Protein AF-A0A2Z7CIC7-F1 (afdb_monomer_lite)

Organism: NCBI:txid472368

Structure (mmCIF, N/CA/C/O backbone):
data_AF-A0A2Z7CIC7-F1
#
_entry.id   AF-A0A2Z7CIC7-F1
#
loop_
_atom_site.group_PDB
_atom_site.id
_atom_site.type_symbol
_atom_site.label_atom_id
_atom_site.label_alt_id
_atom_site.label_comp_id
_atom_site.label_asym_id
_atom_site.label_entity_id
_atom_site.label_seq_id
_atom_site.pdbx_PDB_ins_code
_atom_site.Cartn_x
_atom_site.Cartn_y
_atom_site.Cartn_z
_atom_site.occupancy
_atom_site.B_iso_or_equiv
_atom_site.auth_seq_id
_atom_site.auth_comp_id
_atom_site.auth_asym_id
_atom_site.auth_atom_id
_atom_site.pdbx_PDB_model_num
ATOM 1 N N . MET A 1 1 ? 8.233 -22.265 1.678 1.00 39.28 1 MET A N 1
ATOM 2 C CA . MET A 1 1 ? 8.143 -21.241 0.620 1.00 39.28 1 MET A CA 1
ATOM 3 C C . MET A 1 1 ? 7.291 -20.131 1.180 1.00 39.28 1 MET A C 1
ATOM 5 O O . MET A 1 1 ? 6.156 -20.412 1.546 1.00 39.28 1 MET A O 1
ATOM 9 N N . GLU A 1 2 ? 7.850 -18.934 1.341 1.00 54.44 2 GLU A N 1
ATOM 10 C CA . GLU A 1 2 ? 7.021 -17.766 1.641 1.00 54.44 2 GLU A CA 1
ATOM 11 C C . GLU A 1 2 ? 6.061 -17.541 0.465 1.00 54.44 2 GLU A C 1
ATOM 13 O O . GLU A 1 2 ? 6.474 -17.706 -0.689 1.00 54.44 2 GLU A O 1
ATOM 18 N N . PRO A 1 3 ? 4.772 -17.270 0.726 1.00 56.25 3 PRO A N 1
ATOM 19 C CA . PRO A 1 3 ? 3.817 -17.019 -0.338 1.00 56.25 3 PRO A CA 1
ATOM 20 C C . PRO A 1 3 ? 4.239 -15.778 -1.129 1.00 56.25 3 PRO A C 1
ATOM 22 O O . PRO A 1 3 ? 4.820 -14.838 -0.589 1.00 56.25 3 PRO A O 1
ATOM 25 N N . VAL A 1 4 ? 3.947 -15.789 -2.427 1.00 72.25 4 VAL A N 1
ATOM 26 C CA . VAL A 1 4 ? 4.093 -14.609 -3.278 1.00 72.25 4 VAL A CA 1
ATOM 27 C C . VAL A 1 4 ? 3.121 -13.546 -2.754 1.00 72.25 4 VAL A C 1
ATOM 29 O O . VAL A 1 4 ? 1.917 -13.645 -2.979 1.00 72.25 4 VAL A O 1
ATOM 32 N N . ASP A 1 5 ? 3.645 -12.572 -2.012 1.00 83.38 5 ASP A N 1
ATOM 33 C CA . ASP A 1 5 ? 2.874 -11.523 -1.344 1.00 83.38 5 ASP A CA 1
ATOM 34 C C . ASP A 1 5 ? 3.117 -10.148 -1.982 1.00 83.38 5 ASP A C 1
ATOM 36 O O . ASP A 1 5 ? 4.218 -9.847 -2.453 1.00 83.38 5 ASP A O 1
ATOM 40 N N . ALA A 1 6 ? 2.087 -9.298 -1.984 1.00 86.38 6 ALA A N 1
ATOM 41 C CA . ALA A 1 6 ? 2.172 -7.938 -2.516 1.00 86.38 6 ALA A CA 1
ATOM 42 C C . ALA A 1 6 ? 3.232 -7.094 -1.782 1.00 86.38 6 ALA A C 1
ATOM 44 O O . ALA A 1 6 ? 3.917 -6.287 -2.412 1.00 86.38 6 ALA A O 1
ATOM 45 N N . GLY A 1 7 ? 3.424 -7.324 -0.478 1.00 87.00 7 GLY A N 1
ATOM 46 C CA . GLY A 1 7 ? 4.397 -6.619 0.352 1.00 87.00 7 GLY A CA 1
ATOM 47 C C . GLY A 1 7 ? 5.841 -6.788 -0.121 1.00 87.00 7 GLY A C 1
ATOM 48 O O . GLY A 1 7 ? 6.613 -5.832 -0.071 1.00 87.00 7 GLY A O 1
ATOM 49 N N . ASN A 1 8 ? 6.194 -7.948 -0.683 1.00 90.62 8 ASN A N 1
ATOM 50 C CA . ASN A 1 8 ? 7.537 -8.192 -1.217 1.00 90.62 8 ASN A CA 1
ATOM 51 C C . ASN A 1 8 ? 7.834 -7.303 -2.436 1.00 90.62 8 ASN A C 1
ATOM 53 O O . ASN A 1 8 ? 8.925 -6.742 -2.552 1.00 90.62 8 ASN A O 1
ATOM 57 N N . TYR A 1 9 ? 6.854 -7.134 -3.329 1.00 92.12 9 TYR A N 1
ATOM 58 C CA . TYR A 1 9 ? 6.977 -6.254 -4.495 1.00 92.12 9 TYR A CA 1
ATOM 59 C C . TYR A 1 9 ? 6.977 -4.778 -4.096 1.00 92.12 9 TYR A C 1
ATOM 61 O O . TYR A 1 9 ? 7.722 -3.989 -4.679 1.00 92.12 9 TYR A O 1
ATOM 69 N N . GLU A 1 10 ? 6.198 -4.401 -3.077 1.00 90.12 10 GLU A N 1
ATOM 70 C CA . GLU A 1 10 ? 6.243 -3.049 -2.514 1.00 90.12 10 GLU A CA 1
ATOM 71 C C . GLU A 1 10 ? 7.630 -2.734 -1.944 1.00 90.12 10 GLU A C 1
ATOM 73 O O . GLU A 1 10 ? 8.222 -1.713 -2.303 1.00 90.12 10 GLU A O 1
ATOM 78 N N . GLN A 1 11 ? 8.199 -3.630 -1.133 1.00 91.69 11 GLN A N 1
ATOM 79 C CA . GLN A 1 11 ? 9.533 -3.446 -0.563 1.00 91.69 11 GLN A CA 1
ATOM 80 C C . GLN A 1 11 ? 10.615 -3.379 -1.647 1.00 91.69 11 GLN A C 1
ATOM 82 O O . GLN A 1 11 ? 11.480 -2.504 -1.599 1.00 91.69 11 GLN A O 1
ATOM 87 N N . LEU A 1 12 ? 10.537 -4.245 -2.660 1.00 93.12 12 LEU A N 1
ATOM 88 C CA . LEU A 1 12 ? 11.453 -4.219 -3.798 1.00 93.12 12 LEU A CA 1
ATOM 89 C C . LEU A 1 12 ? 11.364 -2.889 -4.562 1.00 93.12 12 LEU A C 1
ATOM 91 O O . LEU A 1 12 ? 12.392 -2.284 -4.877 1.00 93.12 12 LEU A O 1
ATOM 95 N N . SER A 1 13 ? 10.147 -2.385 -4.786 1.00 92.62 13 SER A N 1
ATOM 96 C CA . SER A 1 13 ? 9.930 -1.087 -5.427 1.00 92.62 13 SER A CA 1
ATOM 97 C C . SER A 1 13 ? 10.536 0.065 -4.612 1.00 92.62 13 SER A C 1
ATOM 99 O O . SER A 1 13 ? 11.172 0.950 -5.182 1.00 92.62 13 SER A O 1
ATOM 101 N N . HIS A 1 14 ? 10.434 0.028 -3.278 1.00 94.69 14 HIS A N 1
ATOM 102 C CA . HIS A 1 14 ? 11.065 1.015 -2.400 1.00 94.69 14 HIS A CA 1
ATOM 103 C C . HIS A 1 14 ? 12.596 0.945 -2.456 1.00 94.69 14 HIS A C 1
ATOM 105 O O . HIS A 1 14 ? 13.249 1.987 -2.521 1.00 94.69 14 HIS A O 1
ATOM 111 N N . CYS A 1 15 ? 13.183 -0.256 -2.488 1.00 96.69 15 CYS A N 1
ATOM 112 C CA . CYS A 1 15 ? 14.626 -0.418 -2.665 1.00 96.69 15 CYS A CA 1
ATOM 113 C C . CYS A 1 15 ? 15.095 0.194 -3.992 1.00 96.69 15 CYS A C 1
ATOM 115 O O . CYS A 1 15 ? 16.059 0.959 -4.003 1.00 96.69 15 CYS A O 1
ATOM 117 N N . PHE A 1 16 ? 14.398 -0.070 -5.100 1.00 96.69 16 PHE A N 1
ATOM 118 C CA . PHE A 1 16 ? 14.713 0.548 -6.389 1.00 96.69 16 PHE A CA 1
ATOM 119 C C . PHE A 1 16 ? 14.594 2.073 -6.358 1.00 96.69 16 PHE A C 1
ATOM 121 O O . PHE A 1 16 ? 15.503 2.752 -6.832 1.00 96.69 16 PHE A O 1
ATOM 128 N N . ALA A 1 17 ? 13.543 2.611 -5.736 1.00 96.25 17 ALA A N 1
ATOM 129 C CA . ALA A 1 17 ? 13.369 4.052 -5.576 1.00 96.25 17 ALA A CA 1
ATOM 130 C C . ALA A 1 17 ? 14.501 4.689 -4.749 1.00 96.25 17 ALA A C 1
ATOM 132 O O . ALA A 1 17 ? 15.027 5.725 -5.144 1.00 96.25 17 ALA A O 1
ATOM 133 N N . SER A 1 18 ? 14.942 4.048 -3.658 1.00 97.69 18 SER A N 1
ATOM 134 C CA . SER A 1 18 ? 16.075 4.537 -2.846 1.00 97.69 18 SER A CA 1
ATOM 135 C C . SER A 1 18 ? 17.413 4.549 -3.591 1.00 97.69 18 SER A C 1
ATOM 137 O O . SER A 1 18 ? 18.330 5.263 -3.201 1.00 97.69 18 SER A O 1
ATOM 139 N N . MET A 1 19 ? 17.516 3.763 -4.665 1.00 97.56 19 MET A N 1
ATOM 140 C CA . MET A 1 19 ? 18.665 3.724 -5.567 1.00 97.56 19 MET A CA 1
ATOM 141 C C . MET A 1 19 ? 18.448 4.571 -6.833 1.00 97.56 19 MET A C 1
ATOM 143 O O . MET A 1 19 ? 19.234 4.448 -7.768 1.00 97.56 19 MET A O 1
ATOM 147 N N . GLU A 1 20 ? 17.369 5.360 -6.903 1.00 96.38 20 GLU A N 1
ATOM 148 C CA . GLU A 1 20 ? 16.962 6.162 -8.072 1.00 96.38 20 GLU A CA 1
ATOM 149 C C . GLU A 1 20 ? 16.746 5.337 -9.362 1.00 96.38 20 GLU A C 1
ATOM 151 O O . GLU A 1 20 ? 16.781 5.851 -10.480 1.00 96.38 20 GLU A O 1
ATOM 156 N N . LYS A 1 21 ? 16.478 4.032 -9.225 1.00 97.31 21 LYS A N 1
ATOM 157 C CA . LYS A 1 21 ? 16.266 3.091 -10.336 1.00 97.31 21 LYS A CA 1
ATOM 158 C C . LYS A 1 21 ? 14.787 2.980 -10.697 1.00 97.31 21 LYS A C 1
ATOM 160 O O . LYS A 1 21 ? 14.129 1.994 -10.369 1.00 97.31 21 LYS A O 1
ATOM 165 N N . TRP A 1 22 ? 14.262 3.979 -11.398 1.00 94.00 22 TRP A N 1
ATOM 166 C CA . TRP A 1 22 ? 12.838 4.055 -11.757 1.00 94.00 22 TRP A CA 1
ATOM 167 C C . TRP A 1 22 ? 12.339 2.900 -12.633 1.00 94.00 22 TRP A C 1
ATOM 169 O O . TRP A 1 22 ? 11.201 2.463 -12.459 1.00 94.00 22 TRP A O 1
ATOM 179 N N . ASP A 1 23 ? 13.190 2.344 -13.498 1.00 96.75 23 ASP A N 1
ATOM 180 C CA . ASP A 1 23 ? 12.836 1.171 -14.308 1.00 96.75 23 ASP A CA 1
ATOM 181 C C . ASP A 1 23 ? 12.497 -0.036 -13.421 1.00 96.75 23 ASP A C 1
ATOM 183 O O . ASP A 1 23 ? 11.453 -0.663 -13.588 1.00 96.75 23 ASP A O 1
ATOM 187 N N . GLY A 1 24 ? 13.308 -0.290 -12.386 1.00 95.12 24 GLY A N 1
ATOM 188 C CA . GLY A 1 24 ? 13.068 -1.375 -11.428 1.00 95.12 24 GLY A CA 1
ATOM 189 C C . GLY A 1 24 ? 11.815 -1.159 -10.573 1.00 95.12 24 GLY A C 1
ATOM 190 O O . GLY A 1 24 ? 11.118 -2.119 -10.225 1.00 95.12 24 GLY A O 1
ATOM 191 N N . VAL A 1 25 ? 11.467 0.101 -10.280 1.00 93.81 25 VAL A N 1
ATOM 192 C CA . VAL A 1 25 ? 10.178 0.443 -9.656 1.00 93.81 25 VAL A CA 1
ATOM 193 C C . VAL A 1 25 ? 9.043 -0.003 -10.578 1.00 93.81 25 VAL A C 1
ATOM 195 O O . VAL A 1 25 ? 8.161 -0.750 -10.152 1.00 93.81 25 VAL A O 1
ATOM 198 N N . GLY A 1 26 ? 9.086 0.408 -11.848 1.00 93.31 26 GLY A N 1
ATOM 199 C CA . GLY A 1 26 ? 8.082 0.063 -12.854 1.00 93.31 26 GLY A CA 1
ATOM 200 C C . GLY A 1 26 ? 7.923 -1.446 -13.047 1.00 93.31 26 GLY A C 1
ATOM 201 O O . GLY A 1 26 ? 6.798 -1.950 -13.023 1.00 93.31 26 GLY A O 1
ATOM 202 N N . GLU A 1 27 ? 9.031 -2.175 -13.163 1.00 95.94 27 GLU A N 1
ATOM 203 C CA . GLU A 1 27 ? 9.043 -3.636 -13.295 1.00 95.94 27 GLU A CA 1
ATOM 204 C C . GLU A 1 27 ? 8.401 -4.334 -12.093 1.00 95.94 27 GLU A C 1
ATOM 206 O O . GLU A 1 27 ? 7.561 -5.217 -12.280 1.00 95.94 27 GLU A O 1
ATOM 211 N N . SER A 1 28 ? 8.707 -3.889 -10.870 1.00 93.44 28 SER A N 1
ATOM 212 C CA . SER A 1 28 ? 8.104 -4.437 -9.646 1.00 93.44 28 SER A CA 1
ATOM 213 C C . SER A 1 28 ? 6.576 -4.295 -9.665 1.00 93.44 28 SER A C 1
ATOM 215 O O . SER A 1 28 ? 5.852 -5.250 -9.374 1.00 93.44 28 SER A O 1
ATOM 217 N N . TRP A 1 29 ? 6.058 -3.140 -10.102 1.00 90.81 29 TRP A N 1
ATOM 218 C CA . TRP A 1 29 ? 4.614 -2.909 -10.246 1.00 90.81 29 TRP A CA 1
ATOM 219 C C . TRP A 1 29 ? 3.972 -3.721 -11.375 1.00 90.81 29 TRP A C 1
ATOM 221 O O . TRP A 1 29 ? 2.802 -4.103 -11.280 1.00 90.81 29 TRP A O 1
ATOM 231 N N . VAL A 1 30 ? 4.687 -3.952 -12.477 1.00 94.56 30 VAL A N 1
ATOM 232 C CA . VAL A 1 30 ? 4.205 -4.792 -13.583 1.00 94.56 30 VAL A CA 1
ATOM 233 C C . VAL A 1 30 ? 4.110 -6.249 -13.142 1.00 94.56 30 VAL A C 1
ATOM 235 O O . VAL A 1 30 ? 3.070 -6.867 -13.361 1.00 94.56 30 VAL A O 1
ATOM 238 N N . GLN A 1 31 ? 5.136 -6.772 -12.469 1.00 93.38 31 GLN A N 1
ATOM 239 C CA . GLN A 1 31 ? 5.142 -8.139 -11.947 1.00 93.38 31 GLN A CA 1
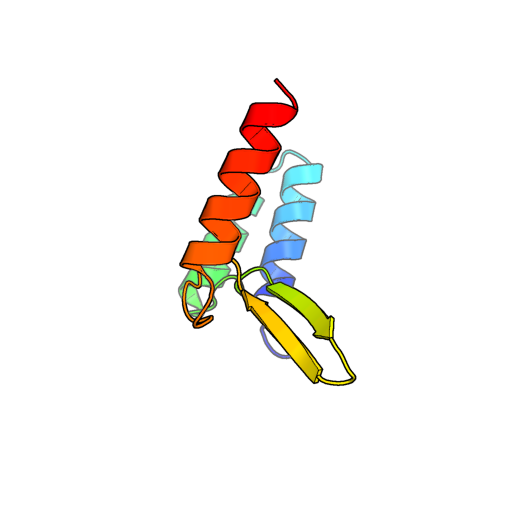ATOM 240 C C . GLN A 1 31 ? 4.059 -8.352 -10.887 1.00 93.38 31 GLN A C 1
ATOM 242 O O . GLN A 1 31 ? 3.316 -9.328 -10.950 1.00 93.38 31 GLN A O 1
ATOM 247 N N . MET A 1 32 ? 3.898 -7.407 -9.957 1.00 92.62 32 MET A N 1
ATOM 248 C CA . MET A 1 32 ? 2.836 -7.482 -8.954 1.00 92.62 32 MET A CA 1
ATOM 249 C C . MET A 1 32 ? 1.449 -7.577 -9.616 1.00 92.62 32 MET A C 1
ATOM 251 O O . MET A 1 32 ? 0.636 -8.430 -9.258 1.00 92.62 32 MET A O 1
ATOM 255 N N . ARG A 1 33 ? 1.196 -6.755 -10.646 1.00 90.94 33 ARG A N 1
ATOM 256 C CA . ARG A 1 33 ? -0.072 -6.772 -11.393 1.00 90.94 33 ARG A CA 1
ATOM 257 C C . ARG A 1 33 ? -0.265 -8.028 -12.239 1.00 90.94 33 ARG A C 1
ATOM 259 O O . ARG A 1 33 ? -1.391 -8.514 -12.304 1.00 90.94 33 ARG A O 1
ATOM 266 N N . SER A 1 34 ? 0.782 -8.559 -12.874 1.00 94.25 34 SER A N 1
ATOM 267 C CA . SER A 1 34 ? 0.673 -9.782 -13.686 1.00 94.25 34 SER A CA 1
ATOM 268 C C . SER A 1 34 ? 0.326 -11.012 -12.844 1.00 94.25 34 SER A C 1
ATOM 270 O O . SER A 1 34 ? -0.330 -11.926 -13.336 1.00 94.25 34 SER A O 1
ATOM 272 N N . LEU A 1 35 ? 0.690 -10.995 -11.559 1.00 91.88 35 LEU A N 1
ATOM 273 C CA . LEU A 1 35 ? 0.337 -12.011 -10.566 1.00 91.88 35 LEU A CA 1
ATOM 274 C C . LEU A 1 35 ? -1.042 -11.784 -9.921 1.00 91.88 35 LEU A C 1
ATOM 276 O O . LEU A 1 35 ? -1.450 -12.554 -9.055 1.00 91.88 35 LEU A O 1
ATOM 280 N N . GLY A 1 36 ? -1.767 -10.732 -10.317 1.00 91.12 36 GLY A N 1
ATOM 281 C CA . GLY A 1 36 ? -3.068 -10.375 -9.744 1.00 91.12 36 GLY A CA 1
ATOM 282 C C . GLY A 1 36 ? -2.996 -9.803 -8.324 1.00 91.12 36 GLY A C 1
ATOM 283 O O . GLY A 1 36 ? -4.034 -9.624 -7.685 1.00 91.12 36 GLY A O 1
ATOM 284 N N . LEU A 1 37 ? -1.794 -9.495 -7.833 1.00 91.19 37 LEU A N 1
ATOM 285 C CA . LEU A 1 37 ? -1.576 -8.950 -6.500 1.00 91.19 37 LEU A CA 1
ATOM 286 C C . LEU A 1 37 ? -1.933 -7.464 -6.473 1.00 91.19 37 LEU A C 1
ATOM 288 O O . LEU A 1 37 ? -1.703 -6.712 -7.426 1.00 91.19 37 LEU A O 1
ATOM 292 N N . LYS A 1 38 ? -2.498 -7.032 -5.350 1.00 86.19 38 LYS A N 1
ATOM 293 C CA . LYS A 1 38 ? -2.879 -5.642 -5.109 1.00 86.19 38 LYS A CA 1
ATOM 294 C C . LYS A 1 38 ? -2.311 -5.200 -3.775 1.00 86.19 38 LYS A C 1
ATOM 296 O O . LYS A 1 38 ? -2.297 -5.980 -2.826 1.00 86.19 38 LYS A O 1
ATOM 301 N N . LYS A 1 39 ? -1.912 -3.931 -3.717 1.00 83.12 39 LYS A N 1
ATOM 302 C CA . LYS A 1 39 ? -1.570 -3.265 -2.466 1.00 83.12 39 LYS A CA 1
ATOM 303 C C . LYS A 1 39 ? -2.715 -3.433 -1.473 1.00 83.12 39 LYS A C 1
ATOM 305 O O . LYS A 1 3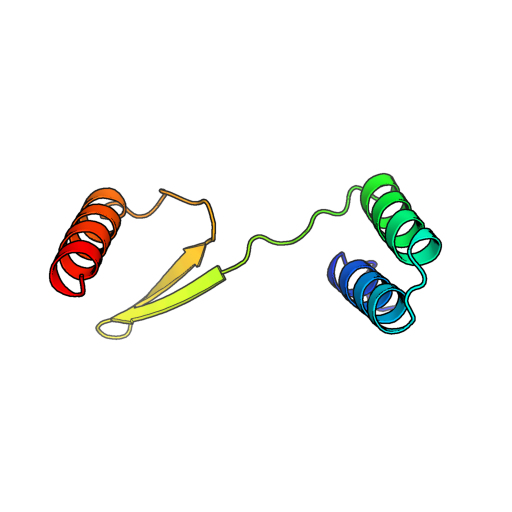9 ? -3.864 -3.120 -1.801 1.00 83.12 39 LYS A O 1
ATOM 310 N N . ALA A 1 40 ? -2.397 -3.921 -0.279 1.00 79.12 40 ALA A N 1
ATOM 311 C CA . ALA A 1 40 ? -3.363 -3.959 0.804 1.00 79.12 40 ALA A CA 1
ATOM 312 C C . ALA A 1 40 ? -3.790 -2.519 1.143 1.00 79.12 40 ALA A C 1
ATOM 314 O O . ALA A 1 40 ? -2.949 -1.611 1.135 1.00 79.12 40 ALA A O 1
ATOM 315 N N . PRO A 1 41 ? -5.078 -2.273 1.435 1.00 80.88 41 PRO A N 1
ATOM 316 C CA . PRO A 1 41 ? -5.483 -0.970 1.930 1.00 80.88 41 PRO A CA 1
ATOM 317 C C . PRO A 1 41 ? -4.698 -0.664 3.208 1.00 80.88 41 PRO A C 1
ATOM 319 O O . PRO A 1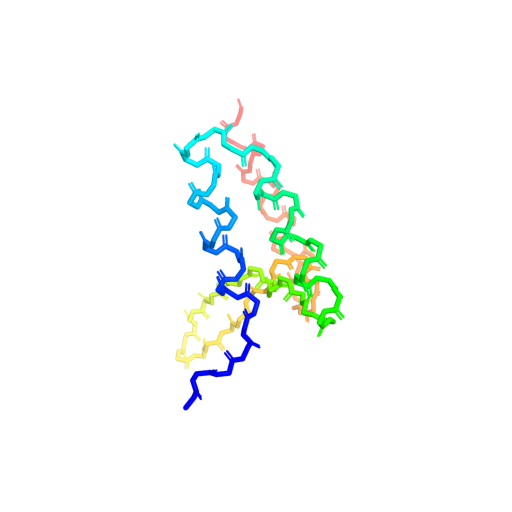 41 ? -4.538 -1.527 4.074 1.00 80.88 41 PRO A O 1
ATOM 322 N N . GLY A 1 42 ? -4.217 0.575 3.332 1.00 81.06 42 GLY A N 1
ATOM 323 C CA . GLY A 1 42 ? -3.704 1.044 4.614 1.00 81.06 42 GLY A CA 1
ATOM 324 C C . GLY A 1 42 ? -4.803 0.902 5.662 1.00 81.06 42 GLY A C 1
ATOM 325 O O . GLY A 1 42 ? -5.971 1.134 5.357 1.00 81.06 42 GLY A O 1
ATOM 32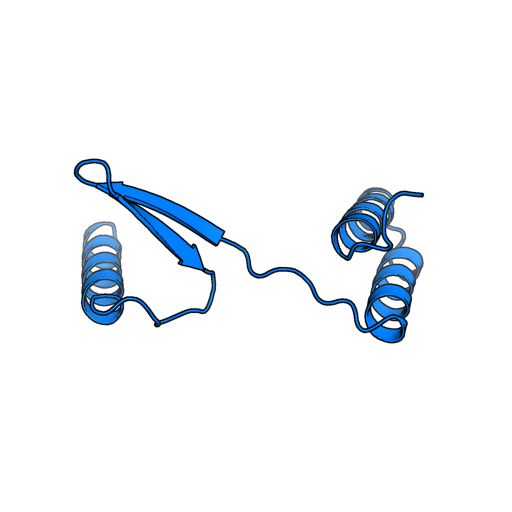6 N N . TRP A 1 43 ? -4.466 0.502 6.879 1.00 84.94 43 TRP A N 1
ATOM 327 C CA . TRP A 1 43 ? -5.445 0.401 7.952 1.00 84.94 43 TRP A CA 1
ATOM 328 C C . TRP A 1 43 ? -4.829 0.816 9.282 1.00 84.94 43 TRP A C 1
ATOM 330 O O . TRP A 1 43 ? -3.615 0.768 9.471 1.00 84.94 43 TRP A O 1
ATOM 340 N N . SER A 1 44 ? -5.683 1.255 10.189 1.00 82.94 44 SER A N 1
ATOM 341 C CA . SER A 1 44 ? -5.379 1.476 11.597 1.00 82.94 44 SER A CA 1
ATOM 342 C C . SER A 1 44 ? -6.496 0.864 12.436 1.00 82.94 44 SER A C 1
ATOM 344 O O . SER A 1 44 ? -7.476 0.355 11.897 1.00 82.94 44 SER A O 1
ATOM 346 N N . SER A 1 45 ? -6.377 0.890 13.756 1.00 84.94 45 SER A N 1
ATOM 347 C CA . SER A 1 45 ? -7.465 0.476 14.638 1.00 84.94 45 SER A CA 1
ATOM 348 C C . SER A 1 45 ? -7.573 1.408 15.826 1.00 84.94 45 SER A C 1
ATOM 350 O O . SER A 1 45 ? -6.567 1.937 16.297 1.00 84.94 45 SER A O 1
ATOM 352 N N . ILE A 1 46 ? -8.790 1.568 16.330 1.00 84.06 46 ILE A N 1
ATOM 353 C CA . ILE A 1 46 ? -9.064 2.250 17.590 1.00 84.06 46 ILE A CA 1
ATOM 354 C C . ILE A 1 46 ? -9.658 1.251 18.580 1.00 84.06 46 ILE A C 1
ATOM 356 O O . ILE A 1 46 ? -10.522 0.456 18.212 1.00 84.06 46 ILE A O 1
ATOM 360 N N . GLU A 1 47 ? -9.187 1.279 19.826 1.00 89.38 47 GLU A N 1
ATOM 361 C CA . GLU A 1 47 ? -9.761 0.495 20.916 1.00 89.38 47 GLU A CA 1
ATOM 362 C C . GLU A 1 47 ? -10.613 1.400 21.808 1.00 89.38 47 GLU A C 1
ATOM 364 O O . GLU A 1 47 ? -10.138 2.416 22.317 1.00 89.38 47 GLU A O 1
ATOM 369 N N . MET A 1 48 ? -11.876 1.030 22.009 1.00 82.69 48 MET A N 1
ATOM 370 C CA . MET A 1 48 ? -12.783 1.736 22.905 1.00 82.69 48 MET A CA 1
ATOM 371 C C . MET A 1 48 ? -13.539 0.730 23.765 1.00 82.69 48 MET A C 1
ATOM 373 O O . MET A 1 48 ? -14.232 -0.140 23.244 1.00 82.69 48 MET A O 1
ATOM 377 N N . GLN A 1 49 ? -13.403 0.847 25.089 1.00 88.81 49 GLN A N 1
ATOM 378 C CA . GLN A 1 49 ? -14.073 -0.033 26.060 1.00 88.81 49 GLN A CA 1
ATOM 379 C C . GLN A 1 49 ? -13.801 -1.532 25.800 1.00 88.81 49 GLN A C 1
ATOM 381 O O . GLN A 1 49 ? -14.701 -2.362 25.901 1.00 88.81 49 GLN A O 1
ATOM 386 N N . GLY A 1 50 ? -12.566 -1.878 25.416 1.00 91.00 50 GLY A N 1
ATOM 387 C CA . GLY A 1 50 ? -12.166 -3.254 25.093 1.00 91.00 50 GLY A CA 1
ATOM 388 C C . GLY A 1 50 ? -12.627 -3.756 23.720 1.00 91.00 50 GLY A C 1
ATOM 389 O O . GLY A 1 50 ? -12.413 -4.919 23.390 1.00 91.00 50 GLY A O 1
ATOM 390 N N . THR A 1 51 ? -13.260 -2.905 22.907 1.00 86.75 51 THR A N 1
ATOM 391 C CA . THR A 1 51 ? -13.644 -3.228 21.526 1.00 86.75 51 THR A CA 1
ATOM 392 C C . THR A 1 51 ? -12.647 -2.619 20.551 1.00 86.75 51 THR A C 1
ATOM 394 O O . THR A 1 51 ? -12.455 -1.404 20.551 1.00 86.75 51 THR A O 1
ATOM 397 N N . ILE A 1 52 ? -12.041 -3.452 19.701 1.00 87.44 52 ILE A N 1
ATOM 398 C CA . ILE A 1 52 ? -11.124 -3.019 18.640 1.00 87.44 52 ILE A CA 1
ATOM 399 C C . ILE A 1 52 ? -11.912 -2.830 17.343 1.00 87.44 52 ILE A C 1
ATOM 401 O O . ILE A 1 52 ? -12.474 -3.785 16.804 1.00 87.44 52 ILE A O 1
ATOM 405 N N . THR A 1 53 ? -11.898 -1.611 16.813 1.00 83.88 53 THR A N 1
ATOM 406 C CA . THR A 1 53 ? -12.529 -1.266 15.537 1.00 83.88 53 THR A CA 1
ATOM 407 C C . THR A 1 53 ? -11.452 -0.958 14.496 1.00 83.88 53 THR A C 1
ATOM 409 O O . THR A 1 53 ? -10.710 0.014 14.670 1.00 83.88 53 THR A O 1
ATOM 412 N N . PRO A 1 54 ? -11.336 -1.750 13.413 1.00 81.81 54 PRO A N 1
ATOM 413 C CA . PRO A 1 54 ? -10.416 -1.460 12.323 1.00 81.81 54 PRO A CA 1
ATOM 414 C C . PRO A 1 54 ? -10.952 -0.334 11.425 1.00 81.81 54 PRO A C 1
ATOM 416 O O . PRO A 1 54 ? -12.123 -0.304 11.045 1.00 81.81 54 PRO A O 1
ATOM 419 N N . CYS A 1 55 ? -10.061 0.573 11.049 1.00 77.38 55 CYS A N 1
ATOM 420 C CA . CYS A 1 55 ? -10.278 1.707 10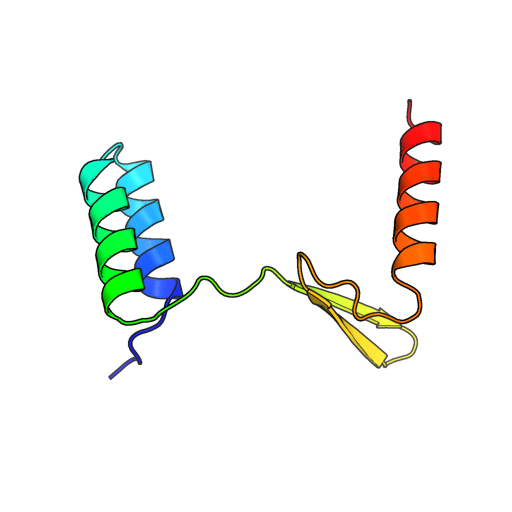.167 1.00 77.38 55 CYS A CA 1
ATOM 421 C C . CYS A 1 55 ? -9.447 1.498 8.899 1.00 77.38 55 CYS A C 1
ATOM 423 O O . CYS A 1 55 ? -8.222 1.585 8.937 1.00 77.38 55 CYS A O 1
ATOM 425 N N . PHE A 1 56 ? -10.096 1.234 7.768 1.00 80.38 56 PHE A N 1
ATOM 426 C CA . PHE A 1 56 ? -9.416 1.041 6.488 1.00 80.38 56 PHE A CA 1
ATOM 427 C C . PHE A 1 56 ? -9.376 2.354 5.696 1.00 80.38 56 PHE A C 1
ATOM 429 O O . PHE A 1 56 ? -10.372 3.072 5.586 1.00 80.38 56 PHE A O 1
ATOM 436 N N . HIS A 1 57 ? -8.222 2.664 5.115 1.00 67.50 57 HIS A N 1
ATOM 437 C CA . HIS A 1 57 ? -8.031 3.774 4.193 1.00 67.50 57 HIS A CA 1
ATOM 438 C C . HIS A 1 57 ? -8.991 3.596 3.009 1.00 67.50 57 HIS A C 1
ATOM 440 O O . HIS A 1 57 ? -9.012 2.532 2.393 1.00 67.50 57 HIS A O 1
ATOM 446 N N . HIS A 1 58 ? -9.779 4.636 2.708 1.00 61.62 58 HIS A N 1
ATOM 447 C CA . HIS A 1 58 ? -10.823 4.656 1.670 1.00 61.62 58 HIS A CA 1
ATOM 448 C C . HIS A 1 58 ? -12.143 3.922 1.996 1.00 61.62 58 HIS A C 1
ATOM 450 O O . HIS A 1 58 ? -13.003 3.805 1.127 1.00 61.62 58 HIS A O 1
ATOM 456 N N . HIS A 1 59 ? -12.355 3.456 3.230 1.00 61.69 59 HIS A N 1
ATOM 457 C CA . HIS A 1 59 ? -13.593 2.762 3.599 1.00 61.69 59 HIS A CA 1
ATOM 458 C C . HIS A 1 59 ? -14.510 3.646 4.458 1.00 61.69 59 HIS A C 1
ATOM 460 O O . HIS A 1 59 ? -14.129 4.080 5.543 1.00 61.69 59 HIS A O 1
ATOM 466 N N . SER A 1 60 ? -15.741 3.869 3.986 1.00 59.62 60 SER A N 1
ATOM 467 C CA . SER A 1 60 ? -16.822 4.560 4.709 1.00 59.62 60 SER A CA 1
ATOM 468 C C . SER A 1 60 ? -17.726 3.606 5.500 1.00 59.62 60 SER A C 1
ATOM 470 O O . SER A 1 60 ? -18.804 3.980 5.948 1.00 59.62 60 SER A O 1
ATOM 472 N N . SER A 1 61 ? -17.305 2.352 5.685 1.00 63.16 61 SER A N 1
ATOM 473 C CA . SER A 1 61 ? -18.144 1.284 6.245 1.00 63.16 61 SER A CA 1
ATOM 474 C C . SER A 1 61 ? -18.495 1.452 7.725 1.00 63.16 61 SER A C 1
ATOM 476 O O . SER A 1 61 ? -19.307 0.690 8.245 1.00 63.16 61 SER A O 1
ATOM 478 N N . HIS A 1 62 ? -17.869 2.398 8.431 1.00 65.62 62 HIS A N 1
ATOM 479 C CA . HIS A 1 62 ? -18.215 2.666 9.821 1.00 65.62 62 HIS A CA 1
ATOM 480 C C . HIS A 1 62 ? -19.543 3.442 9.880 1.00 65.62 62 HIS A C 1
ATOM 482 O O . HIS A 1 62 ? -19.638 4.494 9.251 1.00 65.62 62 HIS A O 1
ATOM 488 N N . PRO A 1 63 ? -20.544 3.020 10.677 1.00 73.25 63 PRO A N 1
ATOM 489 C CA . PRO A 1 63 ? -21.839 3.709 10.763 1.00 73.25 63 PRO A CA 1
ATOM 490 C C . PRO A 1 63 ? -21.744 5.190 11.160 1.00 73.25 63 PRO A C 1
ATOM 492 O O . PRO A 1 63 ? -22.663 5.964 10.928 1.00 73.25 63 PRO A O 1
ATOM 495 N N . GLN A 1 64 ? -20.632 5.584 11.784 1.00 75.00 64 GLN A N 1
ATOM 496 C CA . GLN A 1 64 ? -20.353 6.962 12.197 1.00 75.00 64 GLN A CA 1
ATOM 497 C C . GLN A 1 64 ? -19.286 7.652 11.334 1.00 75.00 64 GLN A C 1
ATOM 499 O O . GLN A 1 64 ? -18.769 8.688 11.743 1.00 75.00 64 GLN A O 1
ATOM 504 N N . TYR A 1 65 ? -18.921 7.083 10.180 1.00 76.88 65 TYR A N 1
ATOM 505 C CA . TYR A 1 65 ? -17.888 7.630 9.297 1.00 76.88 65 TYR A CA 1
ATOM 506 C C . TYR A 1 65 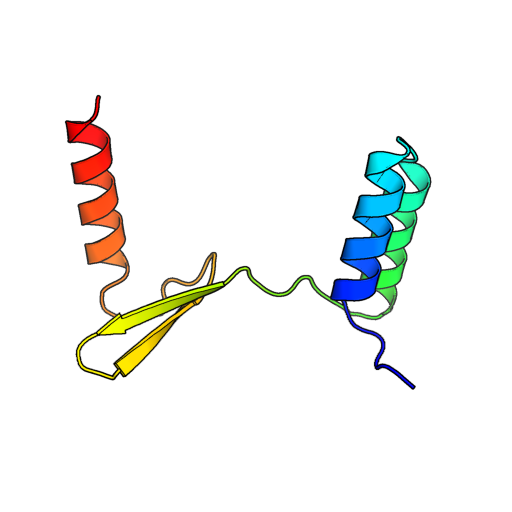? -18.151 9.104 8.964 1.00 76.88 65 TYR A C 1
ATOM 508 O O . TYR A 1 65 ? -17.272 9.939 9.165 1.00 76.88 65 TYR A O 1
ATOM 516 N N . ASP A 1 66 ? -19.385 9.447 8.589 1.00 77.75 66 ASP A N 1
ATOM 517 C CA . ASP A 1 66 ? -19.764 10.827 8.260 1.00 77.75 66 ASP A CA 1
ATOM 518 C C . ASP A 1 66 ? -19.607 11.785 9.450 1.00 77.75 66 ASP A C 1
ATOM 520 O O . ASP A 1 66 ? -19.118 12.906 9.297 1.00 77.75 66 ASP A O 1
ATOM 524 N N . ASN A 1 67 ? -19.952 11.333 10.660 1.00 79.38 67 ASN A N 1
ATOM 525 C CA . ASN A 1 67 ? -19.784 12.128 11.879 1.00 79.38 67 ASN A CA 1
ATOM 526 C C . ASN A 1 67 ? -18.303 12.367 12.194 1.00 79.38 67 ASN A C 1
ATOM 528 O O . ASN A 1 67 ? -17.923 13.474 12.577 1.00 79.38 67 ASN A O 1
ATOM 532 N N . LEU A 1 68 ? -17.466 11.344 12.010 1.00 79.38 68 LEU A N 1
ATOM 533 C CA . LEU A 1 68 ? -16.027 11.428 12.236 1.00 79.38 68 LEU A CA 1
ATOM 534 C C . LEU A 1 68 ? -15.364 12.378 11.231 1.00 79.38 68 LEU A C 1
ATOM 536 O O . LEU A 1 68 ? -14.609 13.257 11.639 1.00 79.38 68 LEU A O 1
ATOM 540 N N . ILE A 1 69 ? -15.696 12.274 9.940 1.00 79.12 69 ILE A N 1
ATOM 541 C CA . ILE A 1 69 ? -15.188 13.186 8.904 1.00 79.12 69 ILE A CA 1
ATOM 542 C C . ILE A 1 69 ? -15.662 14.626 9.153 1.00 79.12 69 ILE A C 1
ATOM 544 O O . ILE A 1 69 ? -14.866 15.558 9.045 1.00 79.12 69 ILE A O 1
ATOM 548 N N . SER A 1 70 ? -16.922 14.823 9.554 1.00 82.12 70 SER A N 1
ATOM 549 C CA . SER A 1 70 ? -17.446 16.150 9.903 1.00 82.12 70 SER A CA 1
ATOM 550 C C . SER A 1 70 ? -16.714 16.776 11.097 1.00 82.12 70 SER A C 1
ATOM 552 O O . SER A 1 70 ? -16.371 17.959 11.056 1.00 82.12 70 SER A O 1
ATOM 554 N N . LEU A 1 71 ? -16.435 15.997 12.149 1.00 83.19 71 LEU A N 1
ATOM 555 C CA . LEU A 1 71 ? -15.682 16.462 13.316 1.00 83.19 71 LEU A CA 1
ATOM 556 C C . LEU A 1 71 ? -14.234 16.810 12.955 1.00 83.19 71 LEU A C 1
ATOM 558 O O . LEU A 1 71 ? -13.755 17.872 13.345 1.00 83.19 71 LEU A O 1
ATOM 562 N N . LEU A 1 72 ? -13.557 15.956 12.181 1.00 80.94 72 LEU A N 1
ATOM 563 C CA . LEU A 1 72 ? -12.205 16.231 11.690 1.00 80.94 72 LEU A CA 1
ATOM 564 C C . LEU A 1 72 ? -12.158 17.511 10.848 1.00 80.94 72 LEU A C 1
ATOM 566 O O . LEU A 1 72 ? -11.233 18.306 11.003 1.00 80.94 72 LEU A O 1
ATOM 570 N N . GLY A 1 73 ? -13.170 17.750 10.007 1.00 83.25 73 GLY A N 1
ATOM 571 C CA . GLY A 1 73 ? -13.284 18.986 9.234 1.00 83.25 73 GLY A CA 1
ATOM 572 C C . GLY A 1 73 ? -13.381 20.228 10.123 1.00 83.25 73 GLY A C 1
ATOM 573 O O . GLY A 1 73 ? -12.646 21.186 9.907 1.00 83.25 73 GLY A O 1
ATOM 574 N N . LYS A 1 74 ? -14.224 20.195 11.164 1.00 83.06 74 LYS A N 1
ATOM 575 C CA . LYS A 1 74 ? -14.359 21.302 12.132 1.00 83.06 74 LYS A CA 1
ATOM 576 C C . LYS A 1 74 ? -13.058 21.569 12.886 1.00 83.06 74 LYS A C 1
ATOM 578 O O . LYS A 1 74 ? -12.591 22.698 12.900 1.00 83.06 74 LYS A O 1
ATOM 583 N N . LEU A 1 75 ? -12.431 20.517 13.415 1.00 79.38 75 LEU A N 1
ATOM 584 C CA . LEU A 1 75 ? -11.154 20.629 14.122 1.00 79.38 75 LEU A CA 1
ATOM 585 C C . LEU A 1 75 ? -10.048 21.199 13.229 1.00 79.38 75 LEU A C 1
ATOM 587 O O . LEU A 1 75 ? -9.219 21.958 13.703 1.00 79.38 75 LEU A O 1
ATOM 591 N N . THR A 1 76 ? -10.035 20.863 11.939 1.00 76.62 76 THR A N 1
ATOM 592 C CA . THR A 1 76 ? -9.034 21.393 10.999 1.00 76.62 76 THR A CA 1
ATOM 593 C C . THR A 1 76 ? -9.247 22.884 10.715 1.00 76.62 76 THR A C 1
ATOM 595 O O . THR A 1 76 ? -8.277 23.619 10.540 1.00 76.62 76 THR A O 1
ATOM 598 N N . ILE A 1 77 ? -10.504 23.339 10.707 1.00 72.50 77 ILE A N 1
ATOM 599 C CA . ILE A 1 77 ? -10.864 24.754 10.544 1.00 72.50 77 ILE A CA 1
ATOM 600 C C . ILE A 1 77 ? -10.468 25.566 11.783 1.00 72.50 77 ILE A C 1
ATOM 602 O O . ILE A 1 77 ? -9.963 26.666 11.627 1.00 72.50 77 ILE A O 1
ATOM 606 N N . ASP A 1 78 ? -10.623 25.021 12.993 1.00 60.75 78 ASP A N 1
ATOM 607 C CA . ASP A 1 78 ? -10.281 25.722 14.243 1.00 60.75 78 ASP A CA 1
ATOM 608 C C . ASP A 1 78 ? -8.760 25.854 14.497 1.00 60.75 78 ASP A C 1
ATOM 610 O O . ASP A 1 78 ? -8.344 26.599 15.385 1.00 60.75 78 ASP A O 1
ATOM 614 N N . ILE A 1 79 ? -7.918 25.133 13.744 1.00 55.62 79 ILE A N 1
ATOM 615 C CA . ILE A 1 79 ? -6.443 25.200 13.840 1.00 55.62 79 ILE A CA 1
ATOM 616 C C . ILE A 1 79 ? -5.849 26.170 12.788 1.00 55.62 79 ILE A C 1
ATOM 618 O O . ILE A 1 79 ? -4.635 26.374 12.760 1.00 55.62 79 ILE A O 1
ATOM 622 N N . THR A 1 80 ? -6.682 26.787 11.936 1.00 47.06 80 THR A N 1
ATOM 623 C CA . THR A 1 80 ? -6.276 27.787 10.924 1.00 47.06 80 THR A CA 1
ATOM 624 C C . THR A 1 80 ? -6.777 29.176 11.299 1.00 47.06 80 THR A C 1
ATOM 626 O O . THR A 1 80 ? -5.976 30.132 11.188 1.00 47.06 80 THR A O 1
#

Foldseek 3Di:
DPPPALVVLVVQLVVCVVVVNVVSVVVSVVVCVVVVHDDDFDWDWDADPNDIDIDTDPDCPPPCSVVVVVVVVVVVVVVD

Sequence (80 aa):
MEPVDAGNYEQLSHCFASMEKWDGVGESWVQMRSLGLKKAPGWSSIEMQGTITPCFHHHSSHPQYDNLISLLGKLTIDIT

pLDDT: mean 82.71, std 12.7, range [39.28, 97.69]

Radius of gyration: 18.37 Å; chains: 1; bounding box: 40×49×40 Å

Secondary structure (DSSP, 8-state):
-----HHHHHHHHHHHHHTT-HHHHHHHHHHHHHTT--PPPPEEEEEETTEEEEEETT---STTHHHHHHHHHHHHHHT-